Protein AF-A0A368DHU1-F1 (afdb_monomer)

Mean predicted aligned error: 6.57 Å

Secondary structure (DSSP, 8-state):
--HHHHHHHHHHHHHHHHHHHHHHHTT-HHHHHHHHHHHHHHHHHHHHHHTTPPPPHHHHHHHHHHHHHHHHHHHHHHHHHHHHHHHHHS-HHHHHHHHHTSTTGGGS-HHHHHHHHHHHHHHHHHHHHHHHHHHHHHHHHHHHHHHHHHHHT-

Radius of gyration: 19.71 Å; Cα contacts (8 Å, |Δi|>4): 132; chains: 1; bounding box: 48×31×53 Å

Structure (mmCIF, N/CA/C/O backbone):
data_AF-A0A368DHU1-F1
#
_entry.id   AF-A0A368DHU1-F1
#
loop_
_atom_site.group_PDB
_atom_site.id
_atom_site.type_symbol
_atom_site.label_atom_id
_atom_site.label_alt_id
_atom_site.label_comp_id
_atom_site.label_asym_id
_atom_site.label_entity_id
_atom_site.label_seq_id
_atom_site.pdbx_PDB_i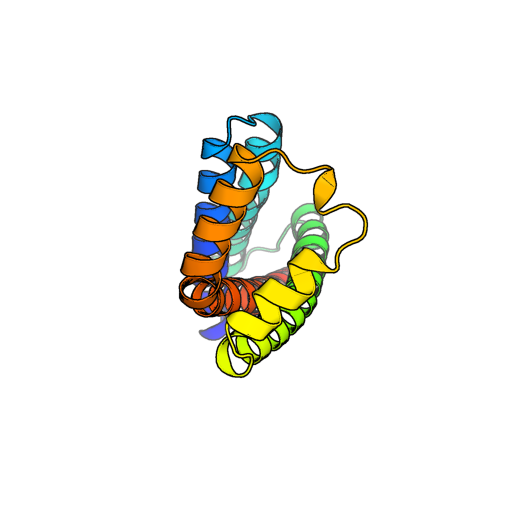ns_code
_atom_site.Cartn_x
_atom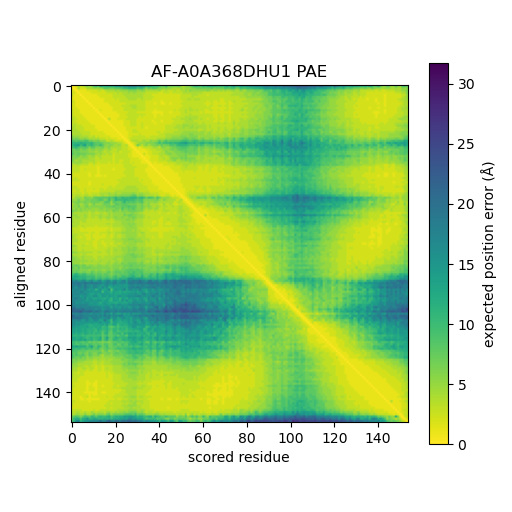_site.Cartn_y
_atom_site.Cartn_z
_atom_site.occupancy
_atom_site.B_iso_or_equiv
_atom_site.auth_seq_id
_atom_site.auth_comp_id
_atom_site.auth_asym_id
_atom_site.auth_atom_id
_atom_site.pdbx_PDB_model_num
ATOM 1 N N . MET A 1 1 ? -14.245 -11.089 15.513 1.00 82.69 1 MET A N 1
ATOM 2 C CA . MET A 1 1 ? -13.550 -10.674 14.262 1.00 82.69 1 MET A CA 1
ATOM 3 C C . MET A 1 1 ? -13.106 -11.887 13.438 1.00 82.69 1 MET A C 1
ATOM 5 O O . MET A 1 1 ? -12.578 -12.827 14.025 1.00 82.69 1 MET A O 1
ATOM 9 N N . SER A 1 2 ? -13.313 -11.884 12.112 1.00 89.44 2 SER A N 1
ATOM 10 C CA . SER A 1 2 ? -12.984 -13.023 11.229 1.00 89.44 2 SER A CA 1
ATOM 11 C C . SER A 1 2 ? -11.474 -13.172 10.970 1.00 89.44 2 SER A C 1
ATOM 13 O O . SER A 1 2 ? -10.708 -12.221 11.137 1.00 89.44 2 SER A O 1
ATOM 15 N N . ARG A 1 3 ? -11.038 -14.371 10.541 1.00 91.56 3 ARG A N 1
ATOM 16 C CA . ARG A 1 3 ? -9.630 -14.645 10.177 1.00 91.56 3 ARG A CA 1
ATOM 17 C C . ARG A 1 3 ? -9.146 -13.747 9.037 1.00 91.56 3 ARG A C 1
ATOM 19 O O . ARG A 1 3 ? -8.035 -13.238 9.104 1.00 91.56 3 ARG A O 1
ATOM 26 N N . PHE A 1 4 ? -10.006 -13.506 8.050 1.00 92.12 4 PHE A N 1
ATOM 27 C CA . PHE A 1 4 ? -9.697 -12.632 6.922 1.00 92.12 4 PHE A CA 1
ATOM 28 C C . PHE A 1 4 ? -9.441 -11.188 7.372 1.00 92.12 4 PHE A C 1
ATOM 30 O O . PHE A 1 4 ? -8.410 -10.633 7.035 1.00 92.12 4 PHE A O 1
ATOM 37 N N . VAL A 1 5 ? -10.285 -10.618 8.242 1.00 91.62 5 VAL A N 1
ATOM 38 C CA . VAL A 1 5 ? -10.080 -9.246 8.754 1.00 91.62 5 VAL A CA 1
ATOM 39 C C . VAL A 1 5 ? -8.783 -9.123 9.566 1.00 91.62 5 VAL A C 1
ATOM 41 O O . VAL A 1 5 ? -8.117 -8.095 9.500 1.00 91.62 5 VAL A O 1
ATOM 44 N N . ARG A 1 6 ? -8.382 -10.173 10.299 1.00 93.56 6 ARG A N 1
ATOM 45 C CA . ARG A 1 6 ? -7.078 -10.212 10.994 1.00 93.56 6 ARG A CA 1
ATOM 46 C C . ARG A 1 6 ? -5.904 -10.202 10.017 1.00 93.56 6 ARG A C 1
ATOM 48 O O . ARG A 1 6 ? -4.943 -9.479 10.250 1.00 93.56 6 ARG A O 1
ATOM 55 N N . PHE A 1 7 ? -5.990 -10.990 8.948 1.00 95.00 7 PHE A N 1
ATOM 56 C CA . PHE A 1 7 ? -4.988 -10.996 7.885 1.00 95.00 7 PHE A CA 1
ATOM 57 C C . PHE A 1 7 ? -4.904 -9.630 7.196 1.00 95.00 7 PHE A C 1
ATOM 59 O O . PHE A 1 7 ? -3.817 -9.078 7.082 1.00 95.00 7 PHE A O 1
ATOM 66 N N . SER A 1 8 ? -6.046 -9.052 6.820 1.00 95.12 8 SER A N 1
ATOM 67 C CA . SER A 1 8 ? -6.122 -7.734 6.188 1.00 95.12 8 SER A CA 1
ATOM 68 C C . SER A 1 8 ? -5.565 -6.626 7.071 1.00 95.12 8 SER A C 1
ATOM 70 O O . SER A 1 8 ? -4.849 -5.760 6.584 1.00 95.12 8 SER A O 1
ATOM 72 N N . PHE A 1 9 ? -5.840 -6.675 8.378 1.00 95.62 9 PHE A N 1
ATOM 73 C CA . PHE A 1 9 ? -5.195 -5.786 9.338 1.00 95.62 9 PHE A CA 1
ATOM 74 C C . PHE A 1 9 ? -3.674 -5.941 9.299 1.00 95.62 9 PHE A C 1
ATOM 76 O O . PHE A 1 9 ? -2.976 -4.948 9.146 1.00 95.62 9 PHE A O 1
ATOM 83 N N . LEU A 1 10 ? -3.162 -7.170 9.424 1.00 95.38 10 LEU A N 1
ATOM 84 C CA . LEU A 1 10 ? -1.723 -7.417 9.493 1.00 95.38 10 LEU A CA 1
ATOM 85 C C . LEU A 1 10 ? -1.019 -6.958 8.211 1.00 95.38 10 LEU A C 1
ATOM 87 O O . LEU A 1 10 ? -0.051 -6.208 8.281 1.00 95.38 10 LEU A O 1
ATOM 91 N N . ALA A 1 11 ? -1.528 -7.377 7.052 1.00 94.50 11 ALA A N 1
ATOM 92 C CA . ALA A 1 11 ? -0.983 -6.999 5.755 1.00 94.50 11 ALA A CA 1
ATOM 93 C C . ALA A 1 11 ? -1.046 -5.479 5.545 1.00 94.50 11 ALA A C 1
ATOM 95 O O . ALA A 1 11 ? -0.043 -4.868 5.191 1.00 94.50 11 ALA A O 1
ATOM 96 N N . GLY A 1 12 ? -2.197 -4.858 5.824 1.00 94.19 12 GLY A N 1
ATOM 97 C CA . GLY A 1 12 ? -2.383 -3.417 5.664 1.00 94.19 12 GLY A CA 1
ATOM 98 C C . GLY A 1 12 ? -1.509 -2.596 6.612 1.00 94.19 12 GLY A C 1
ATOM 99 O O . GLY A 1 12 ? -0.889 -1.628 6.187 1.00 94.19 12 GLY A O 1
ATOM 100 N N . PHE A 1 13 ? -1.392 -3.019 7.871 1.00 96.06 13 PHE A N 1
ATOM 101 C CA . PHE A 1 13 ? -0.540 -2.369 8.862 1.00 96.06 13 PHE A CA 1
ATOM 102 C C . PHE A 1 13 ? 0.940 -2.470 8.488 1.00 96.06 13 PHE A C 1
ATOM 104 O O . PHE A 1 13 ? 1.624 -1.453 8.463 1.00 96.06 13 PHE A O 1
ATOM 111 N N . VAL A 1 14 ? 1.435 -3.666 8.150 1.00 95.44 14 VAL A N 1
ATOM 112 C CA . VAL A 1 14 ? 2.848 -3.866 7.784 1.00 95.44 14 VAL A CA 1
ATOM 113 C C . VAL A 1 14 ? 3.209 -3.068 6.531 1.00 95.44 14 VAL A C 1
ATOM 115 O O . VAL A 1 14 ? 4.219 -2.367 6.532 1.00 95.44 14 VAL A O 1
ATOM 118 N N . LEU A 1 15 ? 2.376 -3.119 5.487 1.00 93.56 15 LEU A N 1
ATOM 119 C CA . LEU A 1 15 ? 2.617 -2.372 4.248 1.00 93.56 15 LEU A CA 1
ATOM 120 C C . LEU A 1 15 ? 2.503 -0.856 4.465 1.00 93.56 15 LEU A C 1
ATOM 122 O O . LEU A 1 15 ? 3.327 -0.103 3.952 1.00 93.56 15 LEU A O 1
ATOM 126 N N . GLY A 1 16 ? 1.549 -0.408 5.287 1.00 92.06 16 GLY A N 1
ATOM 127 C CA . GLY A 1 16 ? 1.414 0.998 5.666 1.00 92.06 16 GLY A CA 1
ATOM 128 C C . GLY A 1 16 ? 2.610 1.518 6.470 1.00 92.06 16 GLY A C 1
ATOM 129 O O . GLY A 1 16 ? 3.086 2.620 6.212 1.00 92.06 16 GLY A O 1
ATOM 130 N N . VAL A 1 17 ? 3.148 0.719 7.399 1.00 93.88 17 VAL A N 1
ATOM 131 C CA . VAL A 1 17 ? 4.381 1.055 8.132 1.00 93.88 17 VAL A CA 1
ATOM 132 C C . VAL A 1 17 ? 5.582 1.097 7.189 1.00 93.88 17 VAL A C 1
ATOM 134 O O . VAL A 1 17 ? 6.373 2.033 7.264 1.00 93.88 17 VAL A O 1
ATOM 137 N N . ALA A 1 18 ? 5.714 0.127 6.281 1.00 92.25 18 ALA A N 1
ATOM 138 C CA . ALA A 1 18 ? 6.800 0.116 5.305 1.00 92.25 18 ALA A CA 1
ATOM 139 C C . ALA A 1 18 ? 6.775 1.376 4.424 1.00 92.25 18 ALA A C 1
ATOM 141 O O . ALA A 1 18 ? 7.799 2.041 4.279 1.00 92.25 18 ALA A O 1
ATOM 142 N N . GLN A 1 19 ? 5.603 1.763 3.911 1.00 88.69 19 GLN A N 1
ATOM 143 C CA . GLN A 1 19 ? 5.442 3.007 3.152 1.00 88.69 19 GLN A CA 1
ATOM 144 C C . GLN A 1 19 ? 5.763 4.248 3.983 1.00 88.69 19 GLN A C 1
ATOM 146 O O . GLN A 1 19 ? 6.466 5.132 3.504 1.00 88.69 19 GLN A O 1
ATOM 151 N N . PHE A 1 20 ? 5.304 4.308 5.234 1.00 91.31 20 PHE A N 1
ATOM 152 C CA . PHE A 1 20 ? 5.638 5.405 6.141 1.00 91.31 20 PHE A CA 1
ATOM 153 C C . PHE A 1 20 ? 7.155 5.554 6.331 1.00 91.31 20 PHE A C 1
ATOM 155 O O . PHE A 1 20 ? 7.673 6.667 6.246 1.00 91.31 20 PHE A O 1
ATOM 162 N N . ILE A 1 21 ? 7.881 4.447 6.515 1.00 91.50 21 ILE A N 1
ATOM 163 C CA . ILE A 1 21 ? 9.346 4.456 6.641 1.00 91.50 21 ILE A CA 1
ATOM 164 C C . ILE A 1 21 ? 10.008 4.920 5.337 1.00 91.50 21 ILE A C 1
ATOM 166 O O . ILE A 1 21 ? 10.912 5.752 5.385 1.00 91.50 21 ILE A O 1
ATOM 170 N N . LEU A 1 22 ? 9.547 4.438 4.177 1.00 89.19 22 LEU A N 1
ATOM 171 C CA . LEU A 1 22 ? 10.073 4.868 2.876 1.00 89.19 22 LEU A CA 1
ATOM 172 C C . LEU A 1 22 ? 9.875 6.375 2.660 1.00 89.19 22 LEU A C 1
ATOM 174 O O . LEU A 1 22 ? 10.801 7.067 2.241 1.00 89.19 22 LEU A O 1
ATOM 178 N N . VAL A 1 23 ? 8.706 6.912 3.008 1.00 88.81 23 VAL A N 1
ATOM 179 C CA . VAL A 1 23 ? 8.436 8.353 2.902 1.00 88.81 23 VAL A CA 1
ATOM 180 C C . VAL A 1 23 ? 9.275 9.158 3.891 1.00 88.81 23 VAL A C 1
ATOM 182 O O . VAL A 1 23 ? 9.774 10.220 3.540 1.00 88.81 23 VAL A O 1
ATOM 185 N N . LEU A 1 24 ? 9.487 8.667 5.113 1.00 89.25 24 LEU A N 1
ATOM 186 C CA . LEU A 1 24 ? 10.410 9.324 6.040 1.00 89.25 24 LEU A CA 1
ATOM 187 C C . LEU A 1 24 ? 11.847 9.333 5.505 1.00 89.25 24 LEU A C 1
ATOM 189 O O . LEU A 1 24 ? 12.546 10.333 5.658 1.00 89.25 24 LEU A O 1
ATOM 193 N N . SER A 1 25 ? 12.275 8.252 4.846 1.00 89.25 25 SER A N 1
ATOM 194 C CA . SER A 1 25 ? 13.621 8.155 4.273 1.00 89.25 25 SER A CA 1
ATOM 195 C C . SER A 1 25 ? 13.870 9.122 3.111 1.00 89.25 25 SER A C 1
ATOM 197 O O . SER A 1 25 ? 15.022 9.458 2.854 1.00 89.25 25 SER A O 1
ATOM 199 N N . SER A 1 26 ? 12.820 9.642 2.462 1.00 86.94 26 SER A N 1
ATOM 200 C CA . SER A 1 26 ? 12.957 10.670 1.419 1.00 86.94 26 SER A CA 1
ATOM 201 C C . SER A 1 26 ? 13.193 12.084 1.972 1.00 86.94 26 SER A C 1
ATOM 203 O O . SER A 1 26 ? 13.348 13.029 1.203 1.00 86.94 26 SER A O 1
ATOM 205 N N . GLY A 1 27 ? 13.221 12.252 3.301 1.00 83.38 27 GLY A N 1
ATOM 206 C CA . GLY A 1 27 ? 13.525 13.520 3.971 1.00 83.38 27 GLY A CA 1
ATOM 207 C C . GLY A 1 27 ? 12.335 14.474 4.123 1.00 83.38 27 GLY A C 1
ATOM 208 O O . GLY A 1 27 ? 12.471 15.533 4.737 1.00 83.38 27 GLY A O 1
ATOM 209 N N . SER A 1 28 ? 11.147 14.116 3.624 1.00 86.06 28 SER A N 1
ATOM 210 C CA . SER A 1 28 ? 9.949 14.951 3.759 1.00 86.06 28 SER A CA 1
ATOM 211 C C . SER A 1 28 ? 9.205 14.673 5.067 1.00 86.06 28 SER A C 1
ATOM 213 O O . SER A 1 28 ? 8.411 13.738 5.174 1.00 86.06 28 SER A O 1
ATOM 215 N N . ILE A 1 29 ? 9.415 15.536 6.066 1.00 83.62 29 ILE A N 1
ATOM 216 C CA . ILE A 1 29 ? 8.747 15.446 7.379 1.00 83.62 29 ILE A CA 1
ATOM 217 C C . ILE A 1 29 ? 7.226 15.573 7.235 1.00 83.62 29 ILE A C 1
ATOM 219 O O . ILE A 1 29 ? 6.477 14.814 7.847 1.00 83.62 29 ILE A O 1
ATOM 223 N N . VAL A 1 30 ? 6.763 16.517 6.407 1.00 86.62 30 VAL A N 1
ATOM 224 C CA . VAL A 1 30 ? 5.329 16.756 6.191 1.00 86.62 30 VAL A CA 1
ATOM 225 C C . VAL A 1 30 ? 4.678 15.528 5.564 1.00 86.62 30 VAL A C 1
ATOM 227 O O . VAL A 1 30 ? 3.671 15.046 6.080 1.00 86.62 30 VAL A O 1
ATOM 230 N N . ALA A 1 31 ? 5.274 14.971 4.503 1.00 82.56 31 ALA A N 1
ATOM 231 C CA . ALA A 1 31 ? 4.761 13.749 3.892 1.00 82.56 31 ALA A CA 1
ATOM 232 C C . ALA A 1 31 ? 4.796 12.580 4.887 1.00 82.56 31 ALA A C 1
ATOM 234 O O . ALA A 1 31 ? 3.812 11.852 5.000 1.00 82.56 31 ALA A O 1
ATOM 235 N N . GLY A 1 32 ? 5.875 12.447 5.664 1.00 85.56 32 GLY A N 1
ATOM 236 C CA . GLY A 1 32 ? 5.990 11.442 6.717 1.00 85.56 32 GLY A CA 1
ATOM 237 C C . GLY A 1 32 ? 4.828 11.503 7.708 1.00 85.56 32 GLY A C 1
ATOM 238 O O . GLY A 1 32 ? 4.178 10.489 7.946 1.00 85.56 32 GLY A O 1
ATOM 239 N N . LEU A 1 33 ? 4.495 12.688 8.229 1.00 86.88 33 LEU A N 1
ATOM 240 C CA . LEU A 1 33 ? 3.376 12.860 9.163 1.00 86.88 33 LEU A CA 1
ATOM 241 C C . LEU A 1 33 ? 2.038 12.408 8.566 1.00 86.88 33 LEU A C 1
ATOM 243 O O . LEU A 1 33 ? 1.301 11.678 9.227 1.00 86.88 33 LEU A O 1
ATOM 247 N N . PHE A 1 34 ? 1.741 12.783 7.318 1.00 87.00 34 PHE A N 1
ATOM 248 C CA . PHE A 1 34 ? 0.512 12.347 6.646 1.00 87.00 34 PHE A CA 1
ATOM 249 C C . PHE A 1 34 ? 0.467 10.830 6.445 1.00 87.00 34 PHE A C 1
ATOM 251 O O . PHE A 1 34 ? -0.564 10.203 6.688 1.00 87.00 34 PHE A O 1
ATOM 258 N N . TRP A 1 35 ? 1.590 10.224 6.064 1.00 86.69 35 TRP A N 1
ATOM 259 C CA . TRP A 1 35 ? 1.680 8.779 5.873 1.00 86.69 35 TRP A CA 1
ATOM 260 C C . TRP A 1 35 ? 1.634 7.992 7.185 1.00 86.69 35 TRP A C 1
ATOM 262 O O . TRP A 1 35 ? 1.100 6.885 7.204 1.00 86.69 35 TRP A O 1
ATOM 272 N N . GLY A 1 36 ? 2.100 8.572 8.294 1.00 89.12 36 GLY A N 1
ATOM 273 C CA . GLY A 1 36 ? 2.042 7.971 9.631 1.00 89.12 36 GLY A CA 1
ATOM 274 C C . GLY A 1 36 ? 0.623 7.840 10.197 1.00 89.12 36 GLY A C 1
ATOM 275 O O . GLY A 1 36 ? 0.374 6.982 11.047 1.00 89.12 36 GLY A O 1
ATOM 276 N N . ILE A 1 37 ? -0.336 8.622 9.686 1.00 90.81 37 ILE A N 1
ATOM 277 C CA . ILE A 1 37 ? -1.753 8.526 10.074 1.00 90.81 37 ILE A CA 1
ATOM 278 C C . ILE A 1 37 ? -2.326 7.153 9.710 1.00 90.81 37 ILE A C 1
ATOM 280 O O . ILE A 1 37 ? -3.126 6.601 10.464 1.00 90.81 37 ILE A O 1
ATOM 284 N N . VAL A 1 38 ? -1.905 6.575 8.584 1.00 91.44 38 VAL A N 1
ATOM 285 C CA . VAL A 1 38 ? -2.443 5.306 8.078 1.00 91.44 38 VAL A CA 1
ATOM 286 C C . VAL A 1 38 ? -2.166 4.132 9.032 1.00 91.44 38 VAL A C 1
ATOM 288 O O . VAL A 1 38 ? -3.133 3.512 9.488 1.00 91.44 38 VAL A O 1
ATOM 291 N N . PRO A 1 39 ? -0.910 3.812 9.407 1.00 93.25 39 PRO A N 1
ATOM 292 C CA . PRO A 1 39 ? -0.647 2.734 10.357 1.00 93.25 39 PRO A CA 1
ATOM 293 C C . PRO A 1 39 ? -1.220 3.027 11.752 1.00 93.25 39 PRO A C 1
ATOM 295 O O . PRO A 1 39 ? -1.706 2.104 12.411 1.00 93.25 39 PRO A O 1
ATOM 298 N N . ALA A 1 40 ? -1.248 4.293 12.187 1.00 93.31 40 ALA A N 1
ATOM 299 C CA . ALA A 1 40 ? -1.891 4.678 13.445 1.00 93.31 40 ALA A CA 1
ATOM 300 C C . ALA A 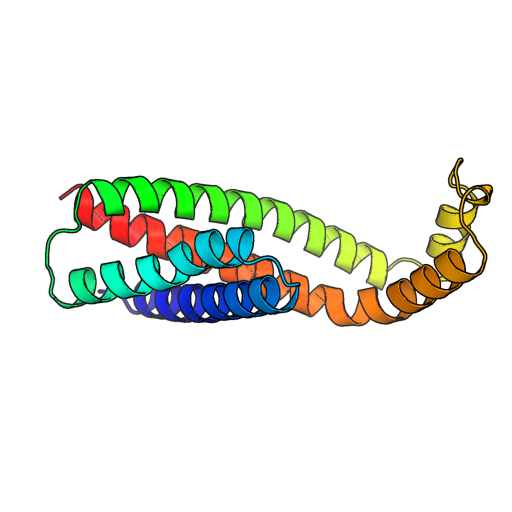1 40 ? -3.402 4.382 13.435 1.00 93.31 40 ALA A C 1
ATOM 302 O O . ALA A 1 40 ? -3.927 3.813 14.394 1.00 93.31 40 ALA A O 1
ATOM 303 N N . TRP A 1 41 ? -4.091 4.694 12.333 1.00 94.50 41 TRP A N 1
ATOM 304 C CA . TRP A 1 41 ? -5.509 4.386 12.142 1.00 94.50 41 TRP A CA 1
ATOM 305 C C . TRP A 1 41 ? -5.772 2.874 12.146 1.00 94.50 41 TRP A C 1
ATOM 307 O O . TRP A 1 41 ? -6.693 2.418 12.831 1.00 94.50 41 TRP A O 1
ATOM 317 N N . PHE A 1 42 ? -4.943 2.080 11.454 1.00 94.94 42 PHE A N 1
ATOM 318 C CA . PHE A 1 42 ? -5.047 0.615 11.482 1.00 94.94 42 PHE A CA 1
ATOM 319 C C . PHE A 1 42 ? -4.955 0.094 12.917 1.00 94.94 42 PHE A C 1
ATOM 321 O O . PHE A 1 42 ? -5.799 -0.694 13.344 1.00 94.94 42 PHE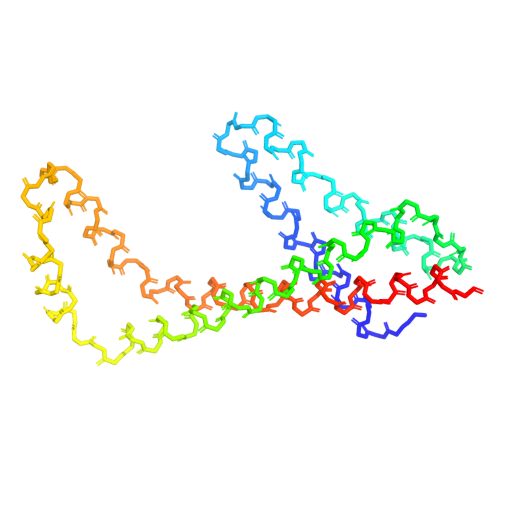 A O 1
ATOM 328 N N . TRP A 1 43 ? -3.963 0.560 13.678 1.00 94.62 43 TRP A N 1
ATOM 329 C CA . TRP A 1 43 ? -3.748 0.129 15.057 1.00 94.62 43 TRP A CA 1
ATOM 330 C C . TRP A 1 43 ? -4.905 0.521 15.986 1.00 94.62 43 TRP A C 1
ATOM 332 O O . TRP A 1 43 ? -5.453 -0.331 16.690 1.00 94.62 43 TRP A O 1
ATOM 342 N N . ALA A 1 44 ? -5.318 1.791 15.952 1.00 93.31 44 ALA A N 1
ATOM 343 C CA . ALA A 1 44 ? -6.380 2.319 16.808 1.00 93.31 44 ALA A CA 1
ATOM 344 C C . ALA A 1 44 ? -7.720 1.602 16.575 1.00 93.31 44 ALA A C 1
ATOM 346 O O . ALA A 1 44 ? -8.370 1.151 17.522 1.00 93.31 44 ALA A O 1
ATOM 347 N N . THR A 1 45 ? -8.105 1.426 15.309 1.00 93.69 45 THR A N 1
ATOM 348 C CA . THR A 1 45 ? -9.348 0.727 14.950 1.00 93.69 45 THR A CA 1
ATOM 349 C C . THR A 1 45 ? -9.282 -0.767 15.264 1.00 93.69 45 THR A C 1
ATOM 351 O O . THR A 1 45 ? -10.296 -1.355 15.640 1.00 93.69 45 THR A O 1
ATOM 354 N N . HIS A 1 46 ? -8.100 -1.388 15.193 1.00 94.19 46 HIS A N 1
ATOM 355 C CA . HIS A 1 46 ? -7.945 -2.815 15.477 1.00 94.19 46 HIS A CA 1
ATOM 356 C C . HIS A 1 46 ? -8.195 -3.133 16.944 1.00 94.19 46 HIS A C 1
ATOM 358 O O . HIS A 1 46 ? -8.863 -4.120 17.257 1.00 94.19 46 HIS A O 1
ATOM 364 N N . ILE A 1 47 ? -7.690 -2.286 17.845 1.00 93.25 47 ILE A N 1
ATOM 365 C CA . ILE A 1 47 ? -7.931 -2.420 19.284 1.00 93.25 47 ILE A CA 1
ATOM 366 C C . ILE A 1 47 ? -9.434 -2.362 19.565 1.00 93.25 47 ILE A C 1
ATOM 368 O O . ILE A 1 47 ? -9.956 -3.252 20.235 1.00 93.25 47 ILE A O 1
ATOM 372 N N . LYS A 1 48 ? -10.140 -1.384 18.986 1.00 92.38 48 LYS A N 1
ATOM 373 C CA . LYS A 1 48 ? -11.590 -1.218 19.168 1.00 92.38 48 LYS A CA 1
ATOM 374 C C . LYS A 1 48 ? -12.381 -2.405 18.626 1.00 92.38 48 LYS A C 1
ATOM 376 O O . LYS A 1 48 ? -13.182 -2.987 19.352 1.00 92.38 48 LYS A O 1
ATOM 381 N N . LEU A 1 49 ? -12.078 -2.849 17.403 1.00 89.50 49 LEU A N 1
ATOM 382 C CA . LEU A 1 49 ? -12.701 -4.035 16.804 1.00 89.50 49 LEU A CA 1
ATOM 383 C C . LEU A 1 49 ? -12.425 -5.321 17.596 1.00 89.50 49 LEU A C 1
ATOM 385 O O . LEU A 1 49 ? -13.262 -6.225 17.617 1.00 89.50 49 LEU A O 1
ATOM 389 N N . LYS A 1 50 ? -11.253 -5.432 18.234 1.00 91.06 50 LYS A N 1
ATOM 390 C CA . LYS A 1 50 ? -10.893 -6.571 19.089 1.00 91.06 50 LYS A CA 1
ATOM 391 C C . LYS A 1 50 ? -11.621 -6.536 20.434 1.00 91.06 50 LYS A C 1
ATOM 393 O O . LYS A 1 50 ? -11.928 -7.601 20.959 1.00 91.06 50 LYS A O 1
ATOM 398 N N . GLN A 1 51 ? -11.877 -5.346 20.971 1.00 90.56 51 GLN A N 1
ATOM 399 C CA . GLN A 1 51 ? -12.593 -5.123 22.231 1.00 90.56 51 GLN A CA 1
ATOM 400 C C . GLN A 1 51 ? -14.117 -5.008 22.054 1.00 90.56 51 GLN A C 1
ATOM 402 O O . GLN A 1 51 ? -14.810 -4.728 23.024 1.00 90.56 51 GLN A O 1
ATOM 407 N N . GLU A 1 52 ? -14.629 -5.198 20.833 1.00 84.69 52 GLU A N 1
ATOM 408 C CA . GLU A 1 52 ? -16.049 -5.020 20.481 1.00 84.69 52 GLU A CA 1
ATOM 409 C C . GLU A 1 52 ? -16.599 -3.628 20.840 1.00 84.69 52 GLU A C 1
ATOM 411 O O . GLU A 1 52 ? -17.800 -3.441 21.017 1.00 84.69 52 GLU A O 1
ATOM 416 N N . GLN A 1 53 ? -15.714 -2.632 20.904 1.00 86.88 53 GLN A N 1
ATOM 417 C CA . GLN A 1 53 ? -16.080 -1.237 21.105 1.00 86.88 53 GLN A CA 1
ATOM 418 C C . GLN A 1 53 ? -16.543 -0.614 19.793 1.00 86.88 53 GLN A C 1
ATOM 420 O O . GLN A 1 53 ? -16.032 -0.941 18.718 1.00 86.88 53 GLN A O 1
ATOM 425 N N . THR A 1 54 ? -17.478 0.325 19.896 1.00 86.69 54 THR A N 1
ATOM 426 C CA . THR A 1 54 ? -17.949 1.104 18.756 1.00 86.69 54 THR A CA 1
ATOM 427 C C . THR A 1 54 ? -16.835 2.011 18.245 1.00 86.69 54 THR A C 1
ATOM 429 O O . THR A 1 54 ? -16.213 2.768 18.997 1.00 86.69 54 THR A O 1
ATOM 432 N N . VAL A 1 55 ? -16.571 1.934 16.946 1.00 88.06 55 VAL A N 1
ATOM 433 C CA . VAL A 1 55 ? -15.643 2.834 16.261 1.00 88.06 55 VAL A CA 1
ATOM 434 C C . VAL A 1 55 ? -16.243 4.244 16.203 1.00 88.06 55 VAL A C 1
ATOM 436 O O . VAL A 1 55 ? -17.440 4.418 15.979 1.00 88.06 55 VAL A O 1
ATOM 439 N N . SER A 1 56 ? -15.410 5.267 16.413 1.00 88.62 56 SER A N 1
ATOM 440 C CA . SER A 1 56 ? -15.869 6.660 16.391 1.00 88.62 56 SER A CA 1
ATOM 441 C C . SER A 1 56 ? -16.255 7.112 14.979 1.00 88.62 56 SER A C 1
ATOM 443 O O . SER A 1 56 ? -15.772 6.575 13.982 1.00 88.62 56 SER A O 1
ATOM 445 N N . GLN A 1 57 ? -17.070 8.164 14.875 1.00 86.38 57 GLN A N 1
ATOM 446 C CA . GLN A 1 57 ? -17.491 8.705 13.579 1.00 86.38 57 GLN A CA 1
ATOM 447 C C . GLN A 1 57 ? -16.310 9.160 12.711 1.00 86.38 57 GLN A C 1
ATOM 449 O O . GLN A 1 57 ? -16.304 8.905 11.511 1.00 86.38 57 GLN A O 1
ATOM 454 N N . ILE A 1 58 ? -15.288 9.783 13.307 1.00 87.69 58 ILE A N 1
ATOM 455 C CA . ILE A 1 58 ? -14.094 10.241 12.579 1.00 87.69 58 ILE A CA 1
ATOM 456 C C . ILE A 1 58 ? -13.330 9.047 11.994 1.00 87.69 58 ILE A C 1
ATOM 458 O O . ILE A 1 58 ? -12.937 9.072 10.831 1.00 87.69 58 ILE A O 1
ATOM 462 N N . GLU A 1 59 ? -13.162 7.975 12.769 1.00 88.75 59 GLU A N 1
ATOM 463 C CA . GLU A 1 59 ? -12.509 6.749 12.301 1.00 88.75 59 GLU A CA 1
ATOM 464 C C . GLU A 1 59 ? -13.336 6.041 11.220 1.00 88.75 59 GLU A C 1
ATOM 466 O O . GLU A 1 59 ? -12.762 5.520 10.262 1.00 88.75 59 GLU A O 1
ATOM 471 N N . GLY A 1 60 ? -14.668 6.061 11.334 1.00 87.31 60 GLY A N 1
ATOM 472 C CA . GLY A 1 60 ? -15.591 5.571 10.309 1.00 87.31 60 GLY A CA 1
ATOM 473 C C . GLY A 1 60 ? -15.470 6.349 8.996 1.00 87.31 60 GLY A C 1
ATOM 474 O O . GLY A 1 60 ? -15.329 5.742 7.937 1.00 87.31 60 GLY A O 1
ATOM 475 N N . VAL A 1 61 ? -15.425 7.686 9.052 1.00 88.44 61 VAL A N 1
ATOM 476 C CA . VAL A 1 61 ? -15.193 8.545 7.874 1.00 88.44 61 VAL A CA 1
ATOM 477 C C . VAL A 1 61 ? -13.811 8.287 7.266 1.00 88.44 61 VAL A C 1
ATOM 479 O O . VAL A 1 61 ? -13.701 8.079 6.058 1.00 88.44 61 VAL A O 1
ATOM 482 N N . ALA A 1 62 ? -12.764 8.208 8.092 1.00 89.69 62 ALA A N 1
ATOM 483 C CA . ALA A 1 62 ? -11.413 7.877 7.639 1.00 89.69 62 ALA A CA 1
ATOM 484 C C . ALA A 1 62 ? -11.350 6.498 6.956 1.00 89.69 62 ALA A C 1
ATOM 486 O O . ALA A 1 62 ? -10.613 6.314 5.990 1.00 89.69 62 ALA A O 1
ATOM 487 N N . SER A 1 63 ? -12.179 5.547 7.392 1.00 92.06 63 SER A N 1
ATOM 488 C CA . SER A 1 63 ? -12.267 4.220 6.774 1.00 92.06 63 SER A CA 1
ATOM 489 C C . SER A 1 63 ? -12.730 4.285 5.320 1.00 92.06 63 SER A C 1
ATOM 491 O O . SER A 1 63 ? -12.220 3.535 4.493 1.00 92.06 63 SER A O 1
ATOM 493 N N . TYR A 1 64 ? -13.649 5.195 4.975 1.00 90.81 64 TYR A N 1
ATOM 494 C CA . TYR A 1 64 ? -14.049 5.396 3.579 1.00 90.81 64 TYR A CA 1
ATOM 495 C C . TYR A 1 64 ? -12.884 5.898 2.727 1.00 90.81 64 TYR A C 1
ATOM 497 O O . TYR A 1 64 ? -12.697 5.409 1.615 1.00 90.81 64 TYR A O 1
ATOM 505 N N . ALA A 1 65 ? -12.067 6.816 3.253 1.00 90.25 65 ALA A N 1
ATOM 506 C CA . ALA A 1 65 ? -10.861 7.273 2.566 1.00 90.25 65 ALA A CA 1
ATOM 507 C C . ALA A 1 65 ? -9.869 6.122 2.332 1.00 90.25 65 ALA A C 1
ATOM 509 O O . ALA A 1 65 ? -9.354 5.975 1.225 1.00 90.25 65 ALA A O 1
ATOM 510 N N . VAL A 1 66 ? -9.669 5.251 3.328 1.00 91.75 66 VAL A N 1
ATOM 511 C CA . VAL A 1 66 ? -8.815 4.056 3.201 1.00 91.75 66 VAL A CA 1
ATOM 512 C C . VAL A 1 66 ? -9.361 3.077 2.155 1.00 91.75 66 VAL A C 1
ATOM 514 O O . VAL A 1 66 ? -8.589 2.550 1.355 1.00 91.75 66 VAL A O 1
ATOM 517 N N . VAL A 1 67 ? -10.680 2.860 2.107 1.00 94.25 67 VAL A N 1
ATOM 518 C CA . VAL A 1 67 ? -11.321 1.997 1.097 1.00 94.25 67 VAL A CA 1
ATOM 519 C C . VAL A 1 67 ? -11.169 2.584 -0.305 1.00 94.25 67 VAL A C 1
ATOM 521 O O . VAL A 1 67 ? -10.785 1.861 -1.223 1.00 94.25 67 VAL A O 1
ATOM 524 N N . MET A 1 68 ? -11.424 3.885 -0.478 1.00 93.06 68 MET A N 1
ATOM 525 C CA . MET A 1 68 ? -11.237 4.571 -1.762 1.00 93.06 68 MET A CA 1
ATOM 526 C C . MET A 1 68 ? -9.782 4.495 -2.225 1.00 93.06 68 MET A C 1
ATOM 528 O O . MET A 1 68 ? -9.523 4.144 -3.374 1.00 93.06 68 MET A O 1
ATOM 532 N N . TYR A 1 69 ? -8.831 4.737 -1.321 1.00 91.50 69 TYR A N 1
ATOM 533 C CA . TYR A 1 69 ? -7.408 4.600 -1.612 1.00 91.50 69 TYR A CA 1
ATOM 534 C C . TYR A 1 69 ? -7.038 3.160 -2.005 1.00 91.50 69 TYR A C 1
ATOM 536 O O . TYR A 1 69 ? -6.329 2.951 -2.986 1.00 91.50 69 TYR A O 1
ATOM 544 N N . GLY A 1 70 ? -7.591 2.154 -1.321 1.00 93.81 70 GLY A N 1
ATOM 545 C CA . GLY A 1 70 ? -7.451 0.754 -1.722 1.00 93.81 70 GLY A CA 1
ATOM 546 C C . GLY A 1 70 ? -8.010 0.470 -3.124 1.00 93.81 70 GLY A C 1
ATOM 547 O O . GLY A 1 70 ? -7.411 -0.300 -3.872 1.00 93.81 70 GLY A O 1
ATOM 548 N N . GLY A 1 71 ? -9.106 1.126 -3.515 1.00 94.50 71 GLY A N 1
ATOM 549 C CA . GLY A 1 71 ? -9.650 1.071 -4.876 1.00 94.50 71 GLY A CA 1
ATOM 550 C C . GLY A 1 71 ? -8.715 1.685 -5.923 1.00 94.50 71 GLY A C 1
ATOM 551 O O . GLY A 1 71 ? -8.491 1.083 -6.970 1.00 94.50 71 GLY A O 1
ATOM 552 N N . VAL A 1 72 ? -8.096 2.830 -5.624 1.00 94.56 72 VAL A N 1
ATOM 553 C CA . VAL A 1 72 ? -7.060 3.430 -6.487 1.00 94.56 72 VAL A CA 1
ATOM 554 C C . VAL A 1 72 ? -5.858 2.494 -6.624 1.00 94.56 72 VAL A C 1
ATOM 556 O O . VAL A 1 72 ? -5.373 2.274 -7.733 1.00 94.56 72 VAL A O 1
ATOM 559 N N . LEU A 1 73 ? -5.418 1.871 -5.528 1.00 93.81 73 LEU A N 1
ATOM 560 C CA . LEU A 1 73 ? -4.360 0.859 -5.573 1.00 93.81 73 LEU A CA 1
ATOM 561 C C . LEU A 1 73 ? -4.758 -0.367 -6.401 1.00 93.81 73 LEU A C 1
ATOM 563 O O . LEU A 1 73 ? -3.892 -0.949 -7.040 1.00 93.81 73 LEU A O 1
ATOM 567 N N . ALA A 1 74 ? -6.037 -0.750 -6.443 1.00 94.31 74 ALA A N 1
ATOM 568 C CA . ALA A 1 74 ? -6.489 -1.838 -7.311 1.00 94.31 74 ALA A CA 1
ATOM 569 C C . ALA A 1 74 ? -6.276 -1.487 -8.791 1.00 94.31 74 ALA A C 1
ATOM 571 O O . ALA A 1 74 ? -5.764 -2.307 -9.550 1.00 94.31 74 ALA A O 1
ATOM 572 N N . LEU A 1 75 ? -6.618 -0.255 -9.187 1.00 95.19 75 LEU A N 1
ATOM 573 C CA . LEU A 1 75 ? -6.393 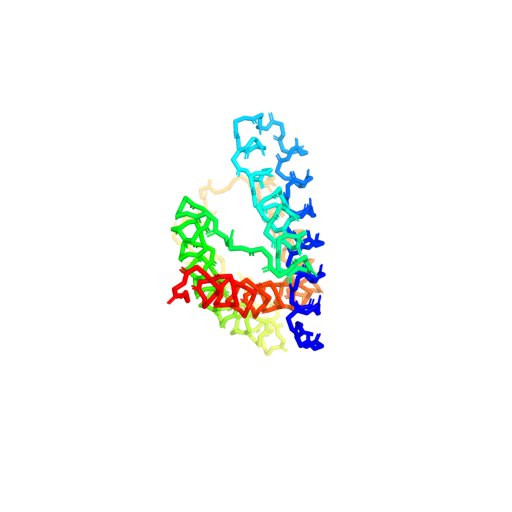0.241 -10.548 1.00 95.19 75 LEU A CA 1
ATOM 574 C C . LEU A 1 75 ? -4.899 0.292 -10.884 1.00 95.19 75 LEU A C 1
ATOM 576 O O . LEU A 1 75 ? -4.495 -0.180 -11.944 1.00 95.19 75 LEU A O 1
ATOM 580 N N . LEU A 1 76 ? -4.071 0.794 -9.962 1.00 93.12 76 LEU A N 1
ATOM 581 C CA . LEU A 1 76 ? -2.615 0.759 -10.114 1.00 93.12 76 LEU A CA 1
ATOM 582 C C . LEU A 1 76 ? -2.092 -0.676 -10.222 1.00 93.12 76 LEU A C 1
ATOM 584 O O . LEU A 1 76 ? -1.248 -0.947 -11.065 1.00 93.12 76 LEU A O 1
ATOM 588 N N . GLY A 1 77 ? -2.628 -1.609 -9.436 1.00 92.38 77 GLY A N 1
ATOM 589 C CA . GLY A 1 77 ? -2.284 -3.026 -9.512 1.00 92.38 77 GLY A CA 1
ATOM 590 C C . GLY A 1 77 ? -2.573 -3.621 -10.889 1.00 92.38 77 GLY A C 1
ATOM 591 O O . GLY A 1 77 ? -1.731 -4.334 -11.426 1.00 92.38 77 GLY A O 1
ATOM 592 N N . VAL A 1 78 ? -3.707 -3.272 -11.508 1.00 93.44 78 VAL A N 1
ATOM 593 C CA . VAL A 1 78 ? -4.019 -3.671 -12.893 1.00 93.44 78 VAL A CA 1
ATOM 594 C C . VAL A 1 78 ? -2.973 -3.130 -13.870 1.00 93.44 78 VAL A C 1
ATOM 596 O O . VAL A 1 78 ? -2.489 -3.885 -14.711 1.00 93.44 78 VAL A O 1
ATOM 599 N N . LEU A 1 79 ? -2.575 -1.863 -13.735 1.00 91.94 79 LEU A N 1
ATOM 600 C CA . LEU A 1 79 ? -1.514 -1.286 -14.566 1.00 91.94 79 LEU A CA 1
ATOM 601 C C . LEU A 1 79 ? -0.176 -2.003 -14.350 1.00 91.94 79 LEU A C 1
ATOM 603 O O . LEU A 1 79 ? 0.476 -2.362 -15.323 1.00 91.94 79 LEU A O 1
ATOM 607 N N . CYS A 1 80 ? 0.204 -2.291 -13.103 1.00 90.44 80 CYS A N 1
ATOM 608 C CA . CYS A 1 80 ? 1.427 -3.030 -12.790 1.00 90.44 80 CYS A CA 1
ATOM 609 C C . CYS A 1 80 ? 1.417 -4.453 -13.373 1.00 90.44 80 CYS A C 1
ATOM 611 O O . CYS A 1 80 ? 2.452 -4.920 -13.848 1.00 90.44 80 CYS A O 1
ATOM 613 N N . ILE A 1 81 ? 0.262 -5.129 -13.397 1.00 89.50 81 ILE A N 1
ATOM 614 C CA . ILE A 1 81 ? 0.107 -6.439 -14.051 1.00 89.50 81 ILE A CA 1
ATOM 615 C C . ILE A 1 81 ? 0.338 -6.311 -15.557 1.00 89.50 81 ILE A C 1
ATOM 617 O O . ILE A 1 81 ? 1.116 -7.082 -16.113 1.00 89.50 81 ILE A O 1
ATOM 621 N N . ILE A 1 82 ? -0.301 -5.335 -16.210 1.00 89.12 82 ILE A N 1
ATOM 622 C CA . ILE A 1 82 ? -0.125 -5.093 -17.649 1.00 89.12 82 ILE A CA 1
ATOM 623 C C . ILE A 1 82 ? 1.350 -4.811 -17.950 1.00 89.12 82 ILE A C 1
ATOM 625 O O . ILE A 1 82 ? 1.930 -5.476 -18.804 1.00 89.12 82 ILE A O 1
ATOM 629 N N . SER A 1 83 ? 1.979 -3.903 -17.201 1.00 83.94 83 SER A N 1
ATOM 630 C CA . SER A 1 83 ? 3.401 -3.586 -17.353 1.00 83.94 83 SER A CA 1
ATOM 631 C C . SER A 1 83 ? 4.291 -4.808 -17.128 1.00 83.94 83 SER A C 1
ATOM 633 O O . SER A 1 83 ? 5.205 -5.042 -17.908 1.00 83.94 83 SER A O 1
ATOM 635 N N . SER A 1 84 ? 4.006 -5.632 -16.113 1.00 83.81 84 SER A N 1
ATOM 636 C CA . SER A 1 84 ? 4.749 -6.876 -15.864 1.00 83.81 84 SER A CA 1
ATOM 637 C C . SER A 1 84 ? 4.668 -7.834 -17.053 1.00 83.81 84 SER A C 1
ATOM 639 O O . SER A 1 84 ? 5.676 -8.418 -17.433 1.00 83.81 84 SER A O 1
ATOM 641 N N . ILE A 1 85 ? 3.487 -7.984 -17.661 1.00 83.81 85 ILE A N 1
ATOM 642 C CA . ILE A 1 85 ? 3.305 -8.827 -18.851 1.00 83.81 85 ILE A CA 1
ATOM 643 C C . ILE A 1 85 ? 4.102 -8.260 -20.027 1.00 83.81 85 ILE A C 1
ATOM 645 O O . ILE A 1 85 ? 4.787 -9.017 -20.709 1.00 83.81 85 ILE A O 1
ATOM 649 N N . VAL A 1 86 ? 4.057 -6.942 -20.240 1.00 83.25 86 VAL A N 1
ATOM 650 C CA . VAL A 1 86 ? 4.839 -6.281 -21.294 1.00 83.25 86 VAL A CA 1
ATOM 651 C C . VAL A 1 86 ? 6.331 -6.551 -21.105 1.00 83.25 86 VAL A C 1
ATOM 653 O O . VAL A 1 86 ? 6.969 -6.989 -22.051 1.00 83.25 86 VAL A O 1
ATOM 656 N N . PHE A 1 87 ? 6.873 -6.396 -19.895 1.00 79.94 87 PHE A N 1
ATOM 657 C CA . PHE A 1 87 ? 8.292 -6.668 -19.627 1.00 79.94 87 PHE A CA 1
ATOM 658 C C . PHE A 1 87 ? 8.696 -8.139 -19.792 1.00 79.94 87 PHE A C 1
ATOM 660 O O . PHE A 1 87 ? 9.858 -8.417 -20.057 1.00 79.94 87 PHE A O 1
ATOM 667 N N . VAL A 1 88 ? 7.769 -9.086 -19.626 1.00 77.12 88 VAL A N 1
ATOM 668 C CA . VAL A 1 88 ? 8.045 -10.520 -19.831 1.00 77.12 88 VAL A CA 1
ATOM 669 C C . VAL A 1 88 ? 8.012 -10.904 -21.313 1.00 77.12 88 VAL A C 1
ATOM 671 O O . VAL A 1 88 ? 8.686 -11.852 -21.710 1.00 77.12 88 VAL A O 1
ATOM 674 N N . VAL A 1 89 ? 7.202 -10.217 -22.120 1.00 79.12 89 VAL A N 1
ATOM 675 C CA . VAL A 1 89 ? 6.923 -10.605 -23.513 1.00 79.12 89 VAL A CA 1
ATOM 676 C C . VAL A 1 89 ? 7.686 -9.749 -24.527 1.00 79.12 89 VAL A C 1
ATOM 678 O O . VAL A 1 89 ? 7.973 -10.228 -25.622 1.00 79.12 89 VAL A O 1
ATOM 681 N N . ALA A 1 90 ? 7.999 -8.496 -24.199 1.00 76.44 90 ALA A N 1
ATOM 682 C CA . ALA A 1 90 ? 8.728 -7.602 -25.086 1.00 76.44 90 ALA A CA 1
ATOM 683 C C . ALA A 1 90 ? 10.231 -7.900 -25.057 1.00 76.44 90 ALA A C 1
ATOM 685 O O . ALA A 1 90 ? 10.830 -8.039 -23.992 1.00 76.44 90 ALA A O 1
ATOM 686 N N . ASP A 1 91 ? 10.835 -7.951 -26.242 1.00 73.12 91 ASP A N 1
ATOM 687 C CA . ASP A 1 91 ? 12.286 -7.973 -26.393 1.00 73.12 91 ASP A CA 1
ATOM 688 C C . ASP A 1 91 ? 12.871 -6.653 -25.843 1.00 73.12 91 ASP A C 1
ATOM 690 O O . ASP A 1 91 ? 12.332 -5.586 -26.170 1.00 73.12 91 ASP A O 1
ATOM 694 N N . PRO A 1 92 ? 13.930 -6.680 -25.010 1.00 70.19 92 PRO A N 1
ATOM 695 C CA . PRO A 1 92 ? 14.611 -5.474 -24.541 1.00 70.19 92 PRO A CA 1
ATOM 696 C C . PRO A 1 92 ? 14.943 -4.472 -25.655 1.00 70.19 92 PRO A C 1
ATOM 698 O O . PRO A 1 92 ? 14.808 -3.265 -25.442 1.00 70.19 92 PRO A O 1
ATOM 701 N N . GLU A 1 93 ? 15.275 -4.950 -26.860 1.00 73.50 93 GLU A N 1
ATOM 702 C CA . GLU A 1 93 ? 15.554 -4.088 -28.018 1.00 73.50 93 GLU A CA 1
ATOM 703 C C . GLU A 1 93 ? 14.328 -3.267 -28.456 1.00 73.50 93 GLU A C 1
ATOM 705 O O . GLU A 1 93 ? 14.458 -2.116 -28.868 1.00 73.50 93 GLU A O 1
ATOM 710 N N . ILE A 1 94 ? 13.114 -3.814 -28.317 1.00 77.06 94 ILE A N 1
ATOM 711 C CA . ILE A 1 94 ? 11.865 -3.111 -28.656 1.00 77.06 94 ILE A CA 1
ATOM 712 C C . ILE A 1 94 ? 11.597 -1.985 -27.655 1.00 77.06 94 ILE A C 1
ATOM 714 O O . ILE A 1 94 ? 11.136 -0.910 -28.041 1.00 77.06 94 ILE A O 1
ATOM 718 N N . ILE A 1 95 ? 11.882 -2.220 -26.372 1.00 73.44 95 ILE A N 1
ATOM 719 C CA . ILE A 1 95 ? 11.713 -1.213 -25.317 1.00 73.44 95 ILE A CA 1
ATOM 720 C C . ILE A 1 95 ? 12.699 -0.064 -25.539 1.00 73.44 95 ILE A C 1
ATOM 722 O O . ILE A 1 95 ? 12.305 1.100 -25.474 1.00 73.44 95 ILE A O 1
ATOM 726 N N . GLN A 1 96 ? 13.949 -0.388 -25.868 1.00 74.06 96 GLN A N 1
ATOM 727 C CA . GLN A 1 96 ? 14.981 0.601 -26.162 1.00 74.06 96 GLN A CA 1
ATOM 728 C C . GLN A 1 96 ? 14.653 1.413 -27.424 1.00 74.06 96 GLN A C 1
ATOM 730 O O . GLN A 1 96 ? 14.658 2.642 -27.382 1.00 74.06 96 GLN A O 1
ATOM 735 N N . ALA A 1 97 ? 14.235 0.756 -28.509 1.00 78.81 97 ALA A N 1
ATOM 736 C CA . ALA A 1 97 ? 13.814 1.439 -29.731 1.00 78.81 97 ALA A CA 1
ATOM 737 C C . ALA A 1 97 ? 12.591 2.351 -29.512 1.00 78.81 97 ALA A C 1
ATOM 739 O O . ALA A 1 97 ? 12.501 3.425 -30.104 1.00 78.81 97 ALA A O 1
ATOM 740 N N . ALA A 1 98 ? 11.644 1.957 -28.654 1.00 78.88 98 ALA A N 1
ATOM 741 C CA . ALA A 1 98 ? 10.495 2.793 -28.305 1.00 78.88 98 ALA A CA 1
ATOM 742 C C . ALA A 1 98 ? 10.887 4.035 -27.482 1.00 78.88 98 ALA A C 1
ATOM 744 O O . ALA A 1 98 ? 10.207 5.060 -27.561 1.00 78.88 98 ALA A O 1
ATOM 745 N N . MET A 1 99 ? 11.973 3.960 -26.707 1.00 75.62 99 MET A N 1
ATOM 746 C CA . MET A 1 99 ? 12.514 5.107 -25.979 1.00 75.62 99 MET A CA 1
ATOM 747 C C . MET A 1 99 ? 13.232 6.088 -26.893 1.00 75.62 99 MET A C 1
ATOM 749 O O . MET A 1 99 ? 12.970 7.281 -26.797 1.00 75.62 99 MET A O 1
ATOM 753 N N . GLU A 1 100 ? 14.068 5.595 -27.805 1.00 79.75 100 GLU A N 1
ATOM 754 C CA . GLU A 1 100 ? 14.765 6.429 -28.797 1.00 79.75 100 GLU A CA 1
ATOM 755 C C . GLU A 1 100 ? 13.785 7.163 -29.729 1.00 79.75 100 GLU A C 1
ATOM 757 O O . GLU A 1 100 ? 14.099 8.208 -30.288 1.00 79.75 100 GLU A O 1
ATOM 762 N N . GLN A 1 101 ? 12.562 6.647 -29.873 1.00 82.69 101 GLN A N 1
ATOM 763 C CA . GLN A 1 101 ? 11.483 7.285 -30.632 1.00 82.69 101 GLN A CA 1
ATOM 764 C C . GLN A 1 101 ? 10.701 8.349 -29.841 1.00 82.69 101 GLN A C 1
ATOM 766 O O . GLN A 1 101 ? 9.788 8.970 -30.395 1.00 82.69 101 GLN A O 1
ATOM 771 N N . GLN A 1 102 ? 11.000 8.569 -28.555 1.00 78.50 102 GLN A N 1
ATOM 772 C CA . GLN A 1 102 ? 10.358 9.631 -27.779 1.00 78.50 102 GLN A CA 1
ATOM 773 C C . GLN A 1 102 ? 10.795 11.006 -28.315 1.00 78.50 102 GLN A C 1
ATOM 775 O O . GLN A 1 102 ? 11.988 11.251 -28.463 1.00 78.50 102 GLN A O 1
ATOM 780 N N . PRO A 1 103 ? 9.863 11.953 -28.534 1.00 77.62 103 PRO A N 1
ATOM 781 C CA . PRO A 1 103 ? 10.188 13.274 -29.082 1.00 77.62 103 PRO A CA 1
ATOM 782 C C . PRO A 1 103 ? 11.118 14.109 -28.191 1.00 77.62 103 PRO A C 1
ATOM 784 O O . PRO A 1 103 ? 11.714 15.062 -28.676 1.00 77.62 103 PRO A O 1
ATOM 787 N N . ASN A 1 104 ? 11.250 13.738 -26.916 1.00 81.50 104 ASN A N 1
ATOM 788 C CA . ASN A 1 104 ? 12.093 14.418 -25.937 1.00 81.50 104 ASN A CA 1
ATOM 789 C C . ASN A 1 104 ? 13.351 13.599 -25.594 1.00 81.50 104 ASN A C 1
ATOM 791 O O . ASN A 1 104 ? 13.982 13.856 -24.575 1.00 81.50 104 ASN A O 1
ATOM 795 N N . TYR A 1 105 ? 13.689 12.563 -26.372 1.00 76.38 105 TYR A N 1
ATOM 796 C CA . TYR A 1 105 ? 14.852 11.718 -26.085 1.00 76.38 105 TYR A CA 1
ATOM 797 C C . TYR A 1 105 ? 16.161 12.527 -26.087 1.00 76.38 105 TYR A C 1
ATOM 799 O O . TYR A 1 105 ? 16.976 12.386 -25.181 1.00 76.38 105 TYR A O 1
ATOM 807 N N . ASP A 1 106 ? 16.301 13.446 -27.044 1.00 78.56 106 ASP A N 1
ATOM 808 C CA . ASP A 1 106 ? 17.473 14.322 -27.176 1.00 78.56 106 ASP A CA 1
ATOM 809 C C . ASP A 1 106 ? 17.546 15.425 -26.098 1.00 78.56 106 ASP A C 1
ATOM 811 O O . ASP A 1 106 ? 18.561 16.114 -25.993 1.00 78.56 106 ASP A O 1
ATOM 815 N N . ASP A 1 107 ? 16.491 15.605 -25.291 1.00 85.00 107 ASP A N 1
ATOM 816 C CA . ASP A 1 107 ? 16.481 16.563 -24.178 1.00 85.00 107 ASP A CA 1
ATOM 817 C C . ASP A 1 107 ? 17.149 15.996 -22.911 1.00 85.00 107 ASP A C 1
ATOM 819 O O . ASP A 1 107 ? 17.428 16.752 -21.976 1.00 85.00 107 ASP A O 1
ATOM 823 N N . PHE A 1 108 ? 17.395 14.681 -22.851 1.00 81.06 108 PHE A N 1
ATOM 824 C CA . PHE A 1 108 ? 18.053 14.042 -21.713 1.00 81.06 108 PHE A CA 1
ATOM 825 C C . PHE A 1 108 ? 19.574 14.160 -21.813 1.00 81.06 108 PHE A C 1
ATOM 827 O O . PHE A 1 108 ? 20.174 13.952 -22.866 1.00 81.06 108 PHE A O 1
ATOM 834 N N . SER A 1 109 ? 20.218 14.446 -20.685 1.00 87.88 109 SER A N 1
ATOM 835 C CA . SER A 1 109 ? 21.677 14.369 -20.578 1.00 87.88 109 SER A CA 1
ATOM 836 C C . SER A 1 109 ? 22.175 12.917 -20.587 1.00 87.88 109 SER A C 1
ATOM 838 O O . SER A 1 109 ? 21.457 11.997 -20.191 1.00 87.88 109 SER A O 1
ATOM 840 N N . ASP A 1 110 ? 23.440 12.704 -20.966 1.00 85.94 110 ASP A N 1
ATOM 841 C CA . ASP A 1 110 ? 24.064 11.369 -20.974 1.00 85.94 110 ASP A CA 1
ATOM 842 C C . ASP A 1 110 ? 23.971 10.663 -19.603 1.00 85.94 110 ASP A C 1
ATOM 844 O O . ASP A 1 110 ? 23.753 9.454 -19.524 1.00 85.94 110 ASP A O 1
ATOM 848 N N . GLU A 1 111 ? 24.080 11.423 -18.507 1.00 87.00 111 GLU A N 1
ATOM 849 C CA . GLU A 1 111 ? 23.976 10.910 -17.133 1.00 87.00 111 GLU A CA 1
ATOM 850 C C . GLU A 1 111 ? 22.542 10.468 -16.777 1.00 87.00 111 GLU A C 1
ATOM 852 O O . GLU A 1 111 ? 22.334 9.464 -16.080 1.00 87.00 111 GLU A O 1
ATOM 857 N N . GLU A 1 112 ? 21.531 11.178 -17.285 1.00 82.62 112 GLU A N 1
ATOM 858 C CA . GLU A 1 112 ? 20.124 10.799 -17.131 1.00 82.62 112 GLU A CA 1
ATOM 859 C C . GLU A 1 112 ? 19.807 9.540 -17.938 1.00 82.62 112 GLU A C 1
ATOM 861 O O . GLU A 1 112 ? 19.181 8.623 -17.402 1.00 82.62 112 GLU A O 1
ATOM 866 N N . LEU A 1 113 ? 20.292 9.444 -19.179 1.00 83.88 113 LEU A N 1
ATOM 867 C CA . LEU A 1 113 ? 20.131 8.256 -20.024 1.00 83.88 113 LEU A CA 1
ATOM 868 C C . LEU A 1 113 ? 20.792 7.014 -19.402 1.00 83.88 113 LEU A C 1
ATOM 870 O O . LEU A 1 113 ? 20.193 5.932 -19.384 1.00 83.88 113 LEU A O 1
AT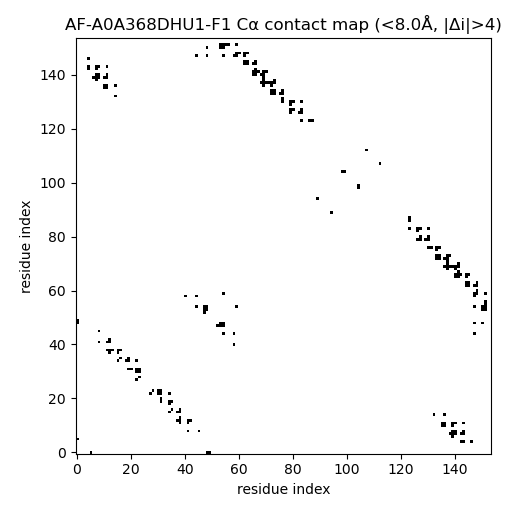OM 874 N N . GLU A 1 114 ? 21.984 7.155 -18.813 1.00 86.38 114 GLU A N 1
ATOM 875 C CA . GLU A 1 114 ? 22.644 6.063 -18.082 1.00 86.38 114 GLU A CA 1
ATOM 876 C C . GLU A 1 114 ? 21.819 5.629 -16.857 1.00 86.38 114 GLU A C 1
ATOM 878 O O . GLU A 1 114 ? 21.633 4.434 -16.599 1.00 86.38 114 GLU A O 1
ATOM 883 N N . SER A 1 115 ? 21.273 6.595 -16.114 1.00 83.94 115 SER A N 1
ATOM 884 C CA . SER A 1 115 ? 20.412 6.328 -14.957 1.00 83.94 115 SER A CA 1
ATOM 885 C C . SER A 1 115 ? 19.119 5.613 -15.357 1.00 83.94 115 SER A C 1
ATOM 887 O O . SER A 1 115 ? 18.720 4.645 -14.704 1.00 83.94 115 SER A O 1
ATOM 889 N N . PHE A 1 116 ? 18.488 6.031 -16.456 1.00 79.62 116 PHE A N 1
ATOM 890 C CA . PHE A 1 116 ? 17.313 5.366 -17.019 1.00 79.62 116 PHE A CA 1
ATOM 891 C C . PHE A 1 116 ? 17.612 3.932 -17.447 1.00 79.62 116 PHE A C 1
ATOM 893 O O . PHE A 1 116 ? 16.829 3.030 -17.147 1.00 79.62 116 PHE A O 1
ATOM 900 N N . THR A 1 117 ? 18.761 3.703 -18.080 1.00 82.38 117 THR A N 1
ATOM 901 C CA . THR A 1 117 ? 19.187 2.363 -18.507 1.00 82.38 117 THR A CA 1
ATOM 902 C C . THR A 1 117 ? 19.321 1.425 -17.306 1.00 82.38 117 THR A C 1
ATOM 904 O O . THR A 1 117 ? 18.726 0.348 -17.290 1.00 82.38 117 THR A O 1
ATOM 907 N N . LYS A 1 118 ? 19.986 1.874 -16.232 1.00 83.75 118 LYS A N 1
ATOM 908 C CA . LYS A 1 118 ? 20.096 1.104 -14.976 1.00 83.75 118 LYS A CA 1
ATOM 909 C C . LYS A 1 118 ? 18.734 0.799 -14.353 1.00 83.75 118 LYS A C 1
ATOM 911 O O . LYS A 1 118 ? 18.524 -0.283 -13.807 1.00 83.75 118 LYS A O 1
ATOM 916 N N . ILE A 1 119 ? 17.792 1.741 -14.425 1.00 80.94 119 ILE A N 1
ATOM 917 C CA . ILE A 1 119 ? 16.421 1.521 -13.953 1.00 80.94 119 ILE A CA 1
ATOM 918 C C . ILE A 1 119 ? 15.745 0.431 -14.791 1.00 80.94 119 ILE A C 1
ATOM 920 O O . ILE A 1 119 ? 15.139 -0.470 -14.218 1.00 80.94 119 ILE A O 1
ATOM 924 N N . LEU A 1 120 ? 15.868 0.464 -16.116 1.00 79.50 120 LEU A N 1
ATOM 925 C CA . LEU A 1 120 ? 15.230 -0.504 -17.015 1.00 79.50 120 LEU A CA 1
ATOM 926 C C . LEU A 1 120 ? 15.791 -1.918 -16.894 1.00 79.50 120 LEU A C 1
ATOM 928 O O . LEU A 1 120 ? 15.040 -2.870 -17.083 1.00 79.50 120 LEU A O 1
ATOM 932 N N . GLU A 1 121 ? 17.057 -2.075 -16.515 1.00 82.25 121 GLU A N 1
ATOM 933 C CA . GLU A 1 121 ? 17.623 -3.391 -16.192 1.00 82.25 121 GLU A CA 1
ATOM 934 C C . GLU A 1 121 ? 16.977 -3.998 -14.939 1.00 82.25 121 GLU A C 1
ATOM 936 O O . GLU A 1 121 ? 16.721 -5.202 -14.858 1.00 82.25 121 GLU A O 1
ATOM 941 N N . VAL A 1 122 ? 16.686 -3.160 -13.944 1.00 84.50 122 VAL A N 1
ATOM 942 C CA . VAL A 1 122 ? 16.213 -3.606 -12.630 1.00 84.50 122 VAL A CA 1
ATOM 943 C C . VAL A 1 122 ? 14.688 -3.704 -12.571 1.00 84.50 122 VAL A C 1
ATOM 945 O O . VAL A 1 122 ? 14.148 -4.613 -11.931 1.00 84.50 122 VAL A O 1
ATOM 948 N N . VAL A 1 123 ? 13.975 -2.798 -13.239 1.00 83.88 123 VAL A N 1
ATOM 949 C CA . VAL A 1 123 ? 12.511 -2.675 -13.206 1.00 83.88 123 VAL A CA 1
ATOM 950 C C . VAL A 1 123 ? 11.796 -4.000 -13.488 1.00 83.88 123 VAL A C 1
ATOM 952 O O . VAL A 1 123 ? 10.950 -4.360 -12.668 1.00 83.88 123 VAL A O 1
ATOM 955 N N . PRO A 1 124 ? 12.131 -4.780 -14.535 1.00 83.06 124 PRO A N 1
ATOM 956 C CA . PRO A 1 124 ? 11.490 -6.067 -14.803 1.00 83.06 124 PRO A CA 1
ATOM 957 C C . PRO A 1 124 ? 11.585 -7.047 -13.629 1.00 83.06 124 PRO A C 1
ATOM 959 O O . PRO A 1 124 ? 10.628 -7.763 -13.342 1.00 83.06 124 PRO A O 1
ATOM 962 N N . SER A 1 125 ? 12.711 -7.050 -12.908 1.00 84.56 125 SER A N 1
ATOM 963 C CA . SER A 1 125 ? 12.926 -7.945 -11.764 1.00 84.56 125 SER A CA 1
ATOM 964 C C . SER A 1 125 ? 12.134 -7.527 -10.519 1.00 84.56 125 SER A C 1
ATOM 966 O O . SER A 1 125 ? 11.674 -8.377 -9.754 1.00 84.56 125 SER A O 1
ATOM 968 N N . ILE A 1 126 ? 11.925 -6.220 -10.326 1.00 85.75 126 ILE A N 1
ATOM 969 C CA . ILE A 1 126 ? 11.230 -5.664 -9.156 1.00 85.75 126 ILE A CA 1
ATOM 970 C C . ILE A 1 126 ? 9.717 -5.520 -9.405 1.00 85.75 126 ILE A C 1
ATOM 972 O O . ILE A 1 126 ? 8.926 -5.584 -8.460 1.00 85.75 126 ILE A O 1
ATOM 976 N N . MET A 1 127 ? 9.279 -5.381 -10.659 1.00 86.12 127 MET A N 1
ATOM 977 C CA . MET A 1 127 ? 7.877 -5.142 -11.017 1.00 86.12 127 MET A CA 1
ATOM 978 C C . MET A 1 127 ? 6.903 -6.206 -10.472 1.00 86.12 127 MET A C 1
ATOM 980 O O . MET A 1 127 ? 5.856 -5.814 -9.946 1.00 86.12 127 MET A O 1
ATOM 984 N N . PRO A 1 128 ? 7.211 -7.523 -10.472 1.00 86.31 128 PRO A N 1
ATOM 985 C CA . PRO A 1 128 ? 6.344 -8.524 -9.847 1.00 86.31 128 PRO A CA 1
ATOM 986 C C . PRO A 1 128 ? 6.170 -8.313 -8.338 1.00 86.31 128 PRO A C 1
ATOM 988 O O . PRO A 1 128 ? 5.073 -8.495 -7.808 1.00 86.31 128 PRO A O 1
ATOM 991 N N . LEU A 1 129 ? 7.229 -7.887 -7.641 1.00 88.44 129 LEU A N 1
ATOM 992 C CA . LEU A 1 129 ? 7.187 -7.602 -6.204 1.00 88.44 129 LEU A CA 1
ATOM 993 C C . LEU A 1 129 ? 6.354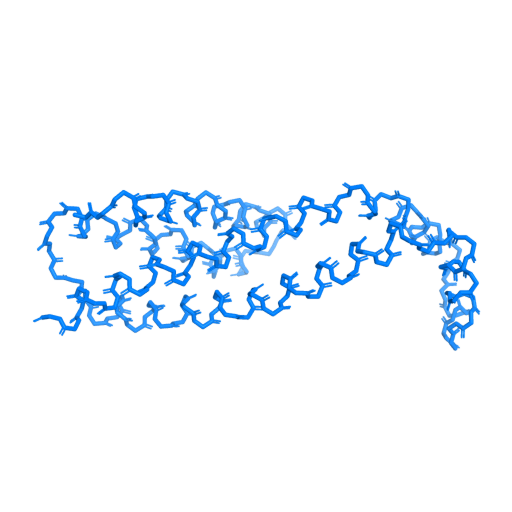 -6.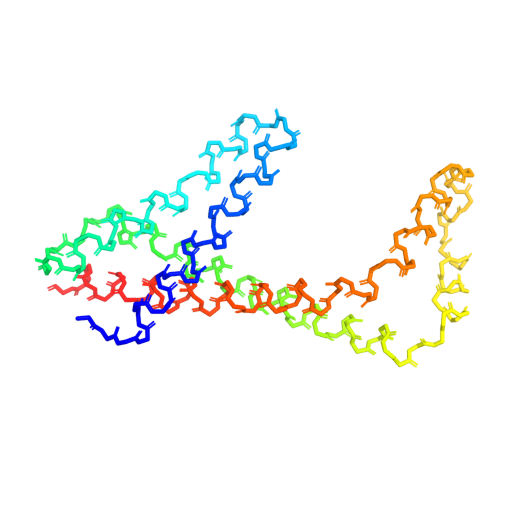351 -5.913 1.00 88.44 129 LEU A C 1
ATOM 995 O O . LEU A 1 129 ? 5.526 -6.373 -5.001 1.00 88.44 129 LEU A O 1
ATOM 999 N N . ILE A 1 130 ? 6.520 -5.293 -6.715 1.00 88.81 130 ILE A N 1
ATOM 1000 C CA . ILE A 1 130 ? 5.687 -4.081 -6.637 1.00 88.81 130 ILE A CA 1
ATOM 1001 C C . ILE A 1 130 ? 4.222 -4.444 -6.878 1.00 88.81 130 ILE A C 1
ATOM 1003 O O . ILE A 1 130 ? 3.357 -4.071 -6.089 1.00 88.81 130 ILE A O 1
ATOM 1007 N N . THR A 1 131 ? 3.949 -5.226 -7.922 1.00 91.38 131 THR A N 1
ATOM 1008 C CA . THR A 1 1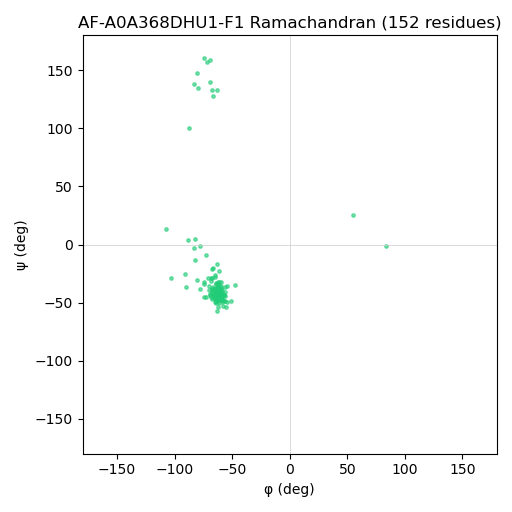31 ? 2.598 -5.681 -8.270 1.00 91.38 131 THR A CA 1
ATOM 1009 C C . THR A 1 131 ? 1.961 -6.438 -7.110 1.00 91.38 131 THR A C 1
ATOM 1011 O O . THR A 1 131 ? 0.838 -6.133 -6.706 1.00 91.38 131 THR A O 1
ATOM 1014 N N . LEU A 1 132 ? 2.686 -7.396 -6.525 1.00 91.06 132 LEU A N 1
ATOM 1015 C CA . LEU A 1 132 ? 2.208 -8.160 -5.378 1.00 91.06 132 LEU A CA 1
ATOM 1016 C C . LEU A 1 132 ? 1.924 -7.254 -4.176 1.00 91.06 132 LEU A C 1
ATOM 1018 O O . LEU A 1 132 ? 0.866 -7.384 -3.559 1.00 91.06 132 LEU A O 1
ATOM 1022 N N . ALA A 1 133 ? 2.838 -6.335 -3.855 1.00 91.81 133 ALA A N 1
ATOM 1023 C CA . ALA A 1 133 ? 2.682 -5.409 -2.740 1.00 91.81 133 ALA A CA 1
ATOM 1024 C C . ALA A 1 133 ? 1.449 -4.512 -2.921 1.00 91.81 133 ALA A C 1
ATOM 1026 O O . ALA A 1 133 ? 0.622 -4.428 -2.014 1.00 91.81 133 ALA A O 1
ATOM 1027 N N . VAL A 1 134 ? 1.275 -3.914 -4.103 1.00 93.19 134 VAL A N 1
ATOM 1028 C CA . VAL A 1 134 ? 0.138 -3.039 -4.431 1.00 93.19 134 VAL A CA 1
ATOM 1029 C C . VAL A 1 134 ? -1.186 -3.804 -4.367 1.00 93.19 134 VAL A C 1
ATOM 1031 O O . VAL A 1 134 ? -2.136 -3.338 -3.734 1.00 93.19 134 VAL A O 1
ATOM 1034 N N . CYS A 1 135 ? -1.250 -5.005 -4.948 1.00 94.56 135 CYS A N 1
ATOM 1035 C CA . CYS A 1 135 ? -2.446 -5.847 -4.911 1.00 94.56 135 CYS A CA 1
ATOM 1036 C C . CYS A 1 135 ? -2.797 -6.282 -3.483 1.00 94.56 135 CYS A C 1
ATOM 1038 O O . CYS A 1 135 ? -3.953 -6.185 -3.064 1.00 94.56 135 CYS A O 1
ATOM 1040 N N . LEU A 1 136 ? -1.804 -6.726 -2.708 1.00 95.75 136 LEU A N 1
ATOM 1041 C CA . LEU A 1 136 ? -2.008 -7.134 -1.321 1.00 95.75 136 LEU A CA 1
ATOM 1042 C C . LEU A 1 136 ? -2.468 -5.954 -0.459 1.00 95.75 136 LEU A C 1
ATOM 1044 O O . LEU A 1 136 ? -3.392 -6.099 0.344 1.00 95.75 136 LEU A O 1
ATOM 1048 N N . GLN A 1 137 ? -1.868 -4.782 -0.660 1.00 94.94 137 GLN A N 1
ATOM 1049 C CA . GLN A 1 137 ? -2.234 -3.562 0.046 1.00 94.94 137 GLN A CA 1
ATOM 1050 C C . GLN A 1 137 ? -3.653 -3.113 -0.302 1.00 94.94 137 GLN A C 1
ATOM 1052 O O . GLN A 1 137 ? -4.430 -2.808 0.600 1.00 94.94 137 GLN A O 1
ATOM 1057 N N . SER A 1 138 ? -4.020 -3.148 -1.585 1.00 96.56 138 SER A N 1
ATOM 1058 C CA . SER A 1 138 ? -5.374 -2.853 -2.053 1.00 96.56 138 SER A CA 1
ATOM 1059 C C . SER A 1 138 ? -6.412 -3.742 -1.362 1.00 96.56 138 SER A C 1
ATOM 1061 O O . SER A 1 138 ? -7.337 -3.237 -0.717 1.00 96.56 138 SER A O 1
ATOM 1063 N N . VAL A 1 139 ? -6.219 -5.066 -1.412 1.00 96.31 139 VAL A N 1
ATOM 1064 C CA . VAL A 1 139 ? -7.131 -6.031 -0.781 1.00 96.31 139 VAL A CA 1
ATOM 1065 C C . VAL A 1 139 ? -7.217 -5.785 0.721 1.00 96.31 139 VAL A C 1
ATOM 1067 O O . VAL A 1 139 ? -8.321 -5.738 1.272 1.00 96.31 139 VAL A O 1
ATOM 1070 N N . ALA A 1 140 ? -6.080 -5.600 1.391 1.00 96.44 140 ALA A N 1
ATOM 1071 C CA . ALA A 1 140 ? -6.017 -5.350 2.825 1.00 96.44 140 ALA A CA 1
ATOM 1072 C C . ALA A 1 140 ? -6.782 -4.080 3.225 1.00 96.44 140 ALA A C 1
ATOM 1074 O O . ALA A 1 140 ? -7.598 -4.118 4.146 1.00 96.44 140 ALA A O 1
ATOM 1075 N N . TYR A 1 141 ? -6.574 -2.979 2.504 1.00 95.81 141 TYR A N 1
ATOM 1076 C CA . TYR A 1 141 ? -7.170 -1.680 2.805 1.00 95.81 141 TYR A CA 1
ATOM 1077 C C . TYR A 1 141 ? -8.680 -1.682 2.574 1.00 95.81 141 TYR A C 1
ATOM 1079 O O . TYR A 1 141 ? -9.432 -1.250 3.449 1.00 95.81 141 TYR A O 1
ATOM 1087 N N . ILE A 1 142 ? -9.140 -2.241 1.449 1.00 96.12 142 ILE A N 1
ATOM 1088 C CA . ILE A 1 142 ? -10.573 -2.370 1.153 1.00 96.12 142 ILE A CA 1
ATOM 1089 C C . ILE A 1 142 ? -11.245 -3.252 2.206 1.00 96.12 142 ILE A C 1
ATOM 1091 O O . ILE A 1 142 ? -12.227 -2.856 2.833 1.00 96.12 142 ILE A O 1
ATOM 1095 N N . SER A 1 143 ? -10.722 -4.457 2.424 1.00 95.00 143 SER A N 1
ATOM 1096 C CA . SER A 1 143 ? -11.382 -5.433 3.295 1.00 95.00 143 SER A CA 1
ATOM 1097 C C . SER A 1 143 ? -11.393 -5.016 4.763 1.00 95.00 143 SER A C 1
ATOM 1099 O O . SER A 1 143 ? -12.412 -5.187 5.438 1.00 95.00 143 SER A O 1
ATOM 1101 N N . TYR A 1 144 ? -10.289 -4.454 5.260 1.00 96.31 144 TYR A N 1
ATOM 1102 C CA . TYR A 1 144 ? -10.217 -3.968 6.629 1.00 96.31 144 TYR A CA 1
ATOM 1103 C C . TYR A 1 144 ? -11.029 -2.681 6.811 1.00 96.31 144 TYR A C 1
ATOM 1105 O O . TYR A 1 144 ? -11.833 -2.604 7.737 1.00 96.31 144 TYR A O 1
ATOM 1113 N N . GLY A 1 145 ? -10.918 -1.718 5.890 1.00 93.75 145 GLY A N 1
ATOM 1114 C CA . GLY A 1 145 ? -11.711 -0.487 5.921 1.00 93.75 145 GLY A CA 1
ATOM 1115 C C . GLY A 1 145 ? -13.216 -0.758 5.922 1.00 93.75 145 GLY A C 1
ATOM 1116 O O . GLY A 1 145 ? -13.935 -0.218 6.759 1.00 93.75 145 GLY A O 1
ATOM 1117 N N . LEU A 1 146 ? -13.700 -1.687 5.091 1.00 94.06 146 LEU A N 1
ATOM 1118 C CA . LEU A 1 146 ? -15.105 -2.111 5.114 1.00 94.06 146 LEU A CA 1
ATOM 1119 C C . LEU A 1 146 ? -15.513 -2.757 6.446 1.00 94.06 146 LEU A C 1
ATOM 1121 O O . LEU A 1 146 ? -16.650 -2.585 6.887 1.00 94.06 146 LEU A O 1
ATOM 1125 N N . ALA A 1 147 ? -14.619 -3.502 7.101 1.00 92.69 147 ALA A N 1
ATOM 1126 C CA . ALA A 1 147 ? -14.897 -4.072 8.418 1.00 92.69 147 ALA A CA 1
ATOM 1127 C C . ALA A 1 147 ? -15.056 -2.984 9.492 1.00 92.69 147 ALA A C 1
ATOM 1129 O O . ALA A 1 147 ? -15.945 -3.097 10.336 1.00 92.69 147 ALA A O 1
ATOM 1130 N N . VAL A 1 148 ? -14.244 -1.925 9.426 1.00 92.50 148 VAL A N 1
ATOM 1131 C CA . VAL A 1 148 ? -14.347 -0.760 10.317 1.00 92.50 148 VAL A CA 1
ATOM 1132 C C . VAL A 1 148 ? -15.641 0.020 10.046 1.00 92.50 148 VAL A C 1
ATOM 1134 O O . VAL A 1 148 ? -16.394 0.276 10.985 1.00 92.50 148 VAL A O 1
ATOM 1137 N N . VAL A 1 149 ? -15.972 0.302 8.777 1.00 91.81 149 VAL A N 1
ATOM 1138 C CA . VAL A 1 149 ? -17.232 0.976 8.390 1.00 91.81 149 VAL A CA 1
ATOM 1139 C C . VAL A 1 149 ? -18.454 0.223 8.919 1.00 91.81 149 VAL A C 1
ATOM 1141 O O . VAL A 1 149 ? -19.357 0.835 9.480 1.00 91.81 149 VAL A O 1
ATOM 1144 N N . ARG A 1 150 ? -18.473 -1.110 8.794 1.00 87.50 150 ARG A N 1
ATOM 1145 C CA . ARG A 1 150 ? -19.582 -1.950 9.279 1.00 87.50 150 ARG A CA 1
ATOM 1146 C C . ARG A 1 150 ? -19.748 -1.939 10.796 1.00 87.50 150 ARG A C 1
ATOM 1148 O O . ARG A 1 150 ? -20.843 -2.215 11.271 1.00 87.50 150 ARG A O 1
ATOM 1155 N N . ASN A 1 151 ? -18.673 -1.719 11.553 1.00 88.44 151 ASN A N 1
ATOM 1156 C CA . ASN A 1 151 ? -18.755 -1.584 13.006 1.00 88.44 151 ASN A CA 1
ATOM 1157 C C . ASN A 1 151 ? -19.267 -0.196 13.404 1.00 88.44 151 ASN A C 1
ATOM 1159 O O . ASN A 1 151 ? -20.066 -0.102 14.322 1.00 88.44 151 ASN A O 1
ATOM 1163 N N . TYR A 1 152 ? -18.855 0.845 12.678 1.00 77.38 152 TYR A N 1
ATOM 1164 C CA . TYR A 1 152 ? -19.361 2.205 12.852 1.00 77.38 152 TYR A CA 1
ATOM 1165 C C . TYR A 1 152 ? -20.859 2.337 12.516 1.00 77.38 152 TYR A C 1
ATOM 1167 O O . TYR A 1 152 ? -21.574 3.077 13.179 1.00 77.38 152 TYR A O 1
ATOM 1175 N N . SER A 1 153 ? -21.343 1.634 11.487 1.00 69.88 153 SER A N 1
ATOM 1176 C CA . SER A 1 153 ? -22.740 1.712 11.037 1.00 69.88 153 SER A CA 1
ATOM 1177 C C . SER A 1 153 ? -23.720 0.835 11.833 1.00 69.88 153 SER A C 1
ATOM 1179 O O . SER A 1 153 ? -24.861 0.676 11.399 1.00 69.88 153 SER A O 1
ATOM 1181 N N . ARG A 1 154 ? -23.262 0.176 12.902 1.00 60.69 154 ARG A N 1
ATOM 1182 C CA . ARG A 1 154 ? -24.085 -0.634 13.813 1.00 60.69 154 ARG A CA 1
ATOM 1183 C C . ARG A 1 154 ? -24.435 0.174 15.048 1.00 60.69 154 ARG A C 1
ATOM 1185 O O . ARG A 1 154 ? -25.593 0.032 15.486 1.00 60.69 154 ARG A O 1
#

Foldseek 3Di:
DDPLLVLLLVLQLVLLVVVLVVQVVVVDPPVSVVSVVRNVLSVVLVVCVVVLHFDDPVSLVVLVVLLVVLVVLVVVLVVLVVVLVCLVPDDPVVVVVVLVPPPCNVVDDPVRVVVVVVCSVCCNVCSVVVSVSSNSNSSSSNVNSVVNNVSNVD

Sequence (154 aa):
MSRFVRFSFLAGFVLGVAQFILVLSSGSIVAGLFWGIVPAWFWATHIKLKQEQTVSQIEGVASYAVVMYGGVLALLGVLCIISSIVFVVADPEIIQAAMEQQPNYDDFSDEELESFTKILEVVPSIMPLITLAVCLQSVAYISYGLAVVRNYSR

Solvent-accessible surface area (backbone atoms only — not comparable to full-atom values): 7937 Å² total; per-residue (Å²): 131,57,73,64,48,53,49,18,42,52,49,26,33,54,52,32,44,50,50,23,52,55,40,43,72,71,69,38,64,69,60,19,57,63,39,46,48,54,30,50,50,49,52,57,51,46,54,30,57,72,70,72,44,78,52,50,72,69,60,27,55,51,19,52,54,40,26,52,49,14,51,52,30,42,55,50,23,52,50,37,49,53,51,42,50,46,58,74,71,53,56,69,67,58,58,53,55,57,49,71,68,39,94,62,46,88,75,54,51,73,70,53,52,53,50,50,51,58,46,62,71,46,43,65,75,46,37,59,56,51,26,50,51,35,40,51,38,13,53,11,27,31,55,29,20,52,55,47,35,58,49,42,76,104

pLDDT: mean 87.82, std 6.59, range [60.69, 96.56]

Nearest PDB structures (foldseek):
  4zwt-assembly2_I  TM=5.270E-01  e=8.128E+00  Tequatrovirus T4
  5vo5-assembly1_A  TM=2.979E-01  e=7.342E+00  Drosophila melanogaster